Protein AF-X1PZ40-F1 (afdb_monomer_lite)

InterPro domains:
  IPR002898 MotA/TolQ/ExbB proton channel [PF01618] (1-62)
  IPR050790 ExbB/TolQ Biopolymer Transport [PTHR30625] (1-78)

Organism: NCBI:txid412755

Radius of gyration: 30.08 Å; chains: 1; bounding box: 52×21×85 Å

pLDDT: mean 90.94, std 9.52, range [49.44, 98.25]

Structure (mmCIF, N/CA/C/O backbone):
data_AF-X1PZ40-F1
#
_entry.id   AF-X1PZ40-F1
#
loop_
_atom_site.group_PDB
_atom_site.id
_atom_site.type_symbol
_atom_site.label_atom_id
_atom_site.label_alt_id
_atom_site.label_comp_id
_atom_site.label_asym_id
_atom_site.label_entity_id
_atom_site.label_seq_id
_atom_site.pdbx_PDB_ins_code
_atom_site.Cartn_x
_atom_site.Cartn_y
_atom_site.Cartn_z
_atom_site.occupancy
_atom_site.B_iso_or_equiv
_atom_site.auth_seq_id
_atom_site.auth_comp_id
_atom_site.auth_asym_id
_atom_site.auth_atom_id
_atom_site.pdbx_PDB_model_num
ATOM 1 N N . VAL A 1 1 ? 8.863 -5.378 -11.611 1.00 88.12 1 VAL A N 1
ATOM 2 C CA . VAL A 1 1 ? 9.491 -6.651 -12.053 1.00 88.12 1 VAL A CA 1
ATOM 3 C C . VAL A 1 1 ? 9.262 -6.927 -13.535 1.00 88.12 1 VAL A C 1
ATOM 5 O O . VAL A 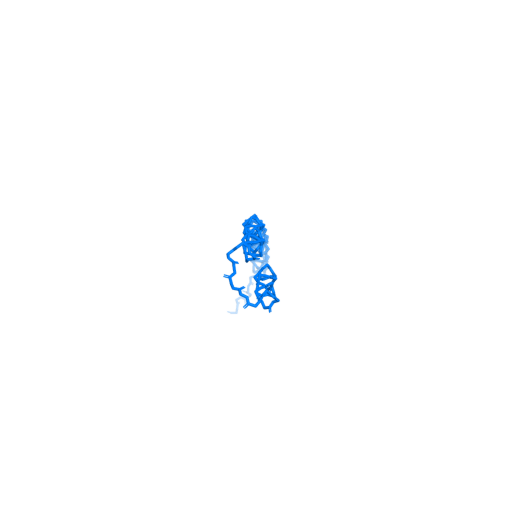1 1 ? 10.247 -7.156 -14.219 1.00 88.12 1 VAL A O 1
ATOM 8 N N . MET A 1 2 ? 8.030 -6.825 -14.058 1.00 90.75 2 MET A N 1
ATOM 9 C CA . MET A 1 2 ? 7.745 -7.062 -15.489 1.00 90.75 2 MET A CA 1
ATOM 10 C C . MET A 1 2 ? 8.688 -6.328 -16.462 1.00 90.75 2 MET A C 1
ATOM 12 O O . MET A 1 2 ? 9.226 -6.962 -17.358 1.00 90.75 2 MET A O 1
ATOM 16 N N . GLY A 1 3 ? 8.988 -5.041 -16.241 1.00 91.12 3 GLY A N 1
ATOM 17 C CA . GLY A 1 3 ? 9.922 -4.295 -17.105 1.00 91.12 3 GLY A CA 1
ATOM 18 C C . GLY A 1 3 ? 11.361 -4.842 -17.134 1.00 91.12 3 GLY A C 1
ATOM 19 O O . GLY A 1 3 ? 12.037 -4.768 -18.155 1.00 91.12 3 GLY A O 1
ATOM 20 N N . MET A 1 4 ? 11.827 -5.463 -16.045 1.00 93.81 4 MET A N 1
ATOM 21 C CA . MET A 1 4 ? 13.136 -6.128 -16.034 1.00 93.81 4 MET A CA 1
ATOM 22 C C . MET A 1 4 ? 13.092 -7.456 -16.791 1.00 93.81 4 MET A C 1
ATOM 24 O O . MET A 1 4 ? 14.047 -7.789 -17.482 1.00 93.81 4 MET A O 1
ATOM 28 N N . ILE A 1 5 ? 11.977 -8.190 -16.713 1.00 93.31 5 ILE A N 1
ATOM 29 C CA . ILE A 1 5 ? 11.785 -9.433 -17.474 1.00 93.31 5 ILE A CA 1
ATOM 30 C C . ILE A 1 5 ? 11.846 -9.136 -18.974 1.00 93.31 5 ILE A C 1
ATOM 32 O O . ILE A 1 5 ? 12.554 -9.821 -19.706 1.00 93.31 5 ILE A O 1
ATOM 36 N N . THR A 1 6 ? 11.171 -8.077 -19.426 1.00 90.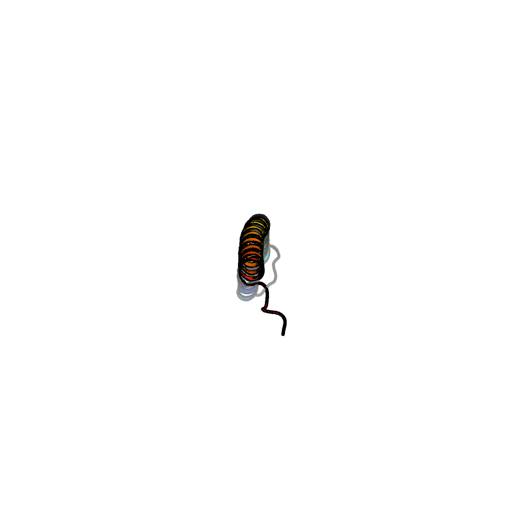81 6 THR A N 1
ATOM 37 C CA . THR A 1 6 ? 11.214 -7.669 -20.836 1.00 90.81 6 THR A CA 1
ATOM 38 C C . THR A 1 6 ? 12.601 -7.182 -21.253 1.00 90.81 6 THR A C 1
ATOM 40 O O . THR A 1 6 ? 13.033 -7.496 -22.356 1.00 90.81 6 THR A O 1
ATOM 43 N N . ALA A 1 7 ? 13.326 -6.472 -20.377 1.00 91.12 7 ALA A N 1
ATOM 44 C CA . ALA A 1 7 ? 14.704 -6.056 -20.651 1.00 91.12 7 ALA A CA 1
ATOM 45 C C . ALA A 1 7 ? 15.630 -7.265 -20.868 1.00 91.12 7 ALA A C 1
ATOM 47 O O . ALA A 1 7 ? 16.342 -7.319 -21.865 1.00 91.12 7 ALA A O 1
ATOM 48 N N . PHE A 1 8 ? 15.589 -8.263 -19.980 1.00 90.69 8 PHE A N 1
ATOM 49 C CA . PHE A 1 8 ? 16.426 -9.461 -20.108 1.00 90.69 8 PHE A CA 1
ATOM 50 C C . PHE A 1 8 ? 16.005 -10.370 -21.269 1.00 90.69 8 PHE A C 1
ATOM 52 O O . PHE A 1 8 ? 16.868 -10.964 -21.911 1.00 90.69 8 PHE A O 1
ATOM 59 N N . ALA A 1 9 ? 14.710 -10.443 -21.589 1.00 90.12 9 ALA A N 1
ATOM 60 C CA . ALA A 1 9 ? 14.240 -11.145 -22.782 1.00 90.12 9 ALA A CA 1
ATOM 61 C C . ALA A 1 9 ? 14.774 -10.497 -24.071 1.00 90.12 9 ALA A C 1
ATOM 63 O O . ALA A 1 9 ? 15.177 -11.206 -24.989 1.00 90.12 9 ALA A O 1
ATOM 64 N N . ALA A 1 10 ? 14.837 -9.162 -24.124 1.00 87.88 10 ALA A N 1
ATOM 65 C CA . ALA A 1 10 ? 15.392 -8.443 -25.268 1.00 87.88 10 ALA A CA 1
ATOM 66 C C . ALA A 1 10 ? 16.901 -8.699 -25.442 1.00 87.88 10 ALA A C 1
ATOM 68 O O . ALA A 1 10 ? 17.346 -8.922 -26.565 1.00 87.88 10 ALA A O 1
ATOM 69 N N . ILE A 1 11 ? 17.665 -8.769 -24.344 1.00 89.38 11 ILE A N 1
ATOM 70 C CA . ILE A 1 11 ? 19.083 -9.180 -24.375 1.00 89.38 11 ILE A CA 1
ATOM 71 C C . ILE A 1 11 ? 19.225 -10.604 -24.925 1.00 89.38 11 ILE A C 1
ATOM 73 O O . ILE A 1 11 ? 20.069 -10.859 -25.779 1.00 89.38 11 ILE A O 1
ATOM 77 N N . ALA A 1 12 ? 18.395 -11.536 -24.449 1.00 89.25 12 ALA A N 1
ATOM 78 C CA . ALA A 1 12 ? 18.459 -12.934 -24.868 1.00 89.25 12 ALA A CA 1
ATOM 79 C C . ALA A 1 12 ? 18.176 -13.120 -26.370 1.00 89.25 12 ALA A C 1
ATOM 81 O O . ALA A 1 12 ? 18.737 -14.022 -26.985 1.00 89.25 12 ALA A O 1
ATOM 82 N N . ILE A 1 13 ? 17.329 -12.267 -26.957 1.00 88.62 13 ILE A N 1
ATOM 83 C CA . ILE A 1 13 ? 17.014 -12.280 -28.393 1.00 88.62 13 ILE A CA 1
ATOM 84 C C . ILE A 1 13 ? 18.120 -11.610 -29.215 1.00 88.62 13 ILE A C 1
ATOM 86 O O . ILE A 1 13 ? 18.475 -12.119 -30.274 1.00 88.62 13 ILE A O 1
ATOM 90 N N . ALA A 1 14 ? 18.656 -10.480 -28.746 1.00 87.12 14 ALA A N 1
ATOM 91 C CA . ALA A 1 14 ? 19.699 -9.742 -29.455 1.00 87.12 14 ALA A CA 1
ATOM 92 C C . ALA A 1 14 ? 21.043 -10.491 -29.480 1.00 87.12 14 ALA A C 1
ATOM 94 O O . ALA A 1 14 ? 21.829 -10.308 -30.401 1.00 87.12 14 ALA A O 1
ATOM 95 N N . GLY A 1 15 ? 21.318 -11.337 -28.479 1.00 83.06 15 GLY A N 1
ATOM 96 C CA . GLY A 1 15 ? 22.585 -12.072 -28.367 1.00 83.06 15 GLY A CA 1
ATOM 97 C C . GLY A 1 15 ? 23.778 -11.202 -27.947 1.00 83.06 15 GLY A C 1
ATOM 98 O O . GLY A 1 15 ? 24.867 -11.723 -27.716 1.00 83.06 15 GLY A O 1
ATOM 99 N N . GLU A 1 16 ? 23.564 -9.897 -27.787 1.00 81.75 16 GLU A N 1
ATOM 100 C CA . GLU A 1 16 ? 24.532 -8.909 -27.328 1.00 81.75 16 GLU A CA 1
ATOM 101 C C . GLU A 1 16 ? 23.881 -7.917 -26.355 1.00 81.75 16 GLU A C 1
ATOM 103 O O . GLU A 1 16 ? 22.665 -7.706 -26.352 1.00 81.75 16 GLU A O 1
ATOM 108 N N . VAL A 1 17 ? 24.695 -7.324 -25.479 1.00 80.56 17 VAL A N 1
ATOM 109 C CA . VAL A 1 17 ? 24.221 -6.362 -24.478 1.00 80.56 17 VAL A CA 1
ATOM 110 C C . VAL A 1 17 ? 24.437 -4.950 -25.007 1.00 80.56 17 VAL A C 1
ATOM 112 O O . VAL A 1 17 ? 25.483 -4.346 -24.779 1.00 80.56 17 VAL A O 1
ATOM 115 N N . GLU A 1 18 ? 23.427 -4.410 -25.686 1.00 86.56 18 GLU A N 1
ATOM 116 C CA . GLU A 1 18 ? 23.399 -2.996 -26.056 1.00 86.56 18 GLU A CA 1
ATOM 117 C C . GLU A 1 18 ? 22.585 -2.182 -25.022 1.00 86.56 18 GLU A C 1
ATOM 119 O O . GLU A 1 18 ? 21.441 -2.538 -24.710 1.00 86.56 18 GLU A O 1
ATOM 124 N N . PRO A 1 19 ? 23.121 -1.069 -24.477 1.00 84.75 19 PRO A N 1
ATOM 125 C CA . PRO A 1 19 ? 22.423 -0.247 -23.481 1.00 84.75 19 PRO A CA 1
ATOM 126 C C . PRO A 1 19 ? 21.057 0.291 -23.935 1.00 84.75 19 PRO A C 1
ATOM 128 O O . PRO A 1 19 ? 20.152 0.473 -23.119 1.00 84.75 19 PRO A O 1
ATOM 131 N N . THR A 1 20 ? 20.890 0.542 -25.231 1.00 86.75 20 THR A N 1
ATOM 132 C CA . THR A 1 20 ? 19.645 1.041 -25.840 1.00 86.75 20 THR A CA 1
ATOM 133 C C . THR A 1 20 ? 18.517 0.007 -25.767 1.00 86.75 20 THR A C 1
ATOM 135 O O . THR A 1 20 ? 17.377 0.369 -25.467 1.00 86.75 20 THR A O 1
ATOM 138 N N . ILE A 1 21 ? 18.836 -1.278 -25.947 1.00 83.94 21 ILE A N 1
ATOM 139 C CA . ILE A 1 21 ? 17.881 -2.396 -25.934 1.00 83.94 21 ILE A CA 1
ATOM 140 C C . ILE A 1 21 ? 17.286 -2.595 -24.529 1.00 83.94 21 ILE A C 1
ATOM 142 O O . ILE A 1 21 ? 16.095 -2.874 -24.378 1.00 83.94 21 ILE A O 1
ATOM 146 N N . VAL A 1 22 ? 18.083 -2.391 -23.476 1.00 90.56 22 VAL A N 1
ATOM 147 C CA . VAL A 1 22 ? 17.654 -2.601 -22.078 1.00 90.56 22 VAL A CA 1
ATOM 148 C C . VAL A 1 22 ? 16.992 -1.377 -21.440 1.00 90.56 22 VAL A C 1
ATOM 150 O O . VAL A 1 22 ? 16.200 -1.521 -20.503 1.00 90.56 22 VAL A O 1
ATOM 153 N N . ALA A 1 23 ? 17.280 -0.173 -21.944 1.00 91.94 23 ALA A N 1
ATOM 154 C CA . ALA A 1 23 ? 16.843 1.089 -21.344 1.00 91.94 23 ALA A CA 1
ATOM 155 C C . ALA A 1 23 ? 15.314 1.200 -21.215 1.00 91.94 23 ALA A C 1
ATOM 157 O O . ALA A 1 23 ? 14.804 1.679 -20.198 1.00 91.94 23 ALA A O 1
ATOM 158 N N . SER A 1 24 ? 14.570 0.709 -22.211 1.00 88.94 24 SER A N 1
ATOM 159 C CA . SER A 1 24 ? 13.101 0.765 -22.223 1.00 88.94 24 SER A CA 1
ATOM 160 C C . SER A 1 24 ? 12.465 -0.078 -21.106 1.00 88.94 24 SER A C 1
ATOM 162 O O . SER A 1 24 ? 11.571 0.381 -20.383 1.00 88.94 24 SER A O 1
ATOM 164 N N . GLY A 1 25 ? 12.969 -1.298 -20.894 1.00 89.81 25 GLY A N 1
ATOM 165 C CA . GLY A 1 25 ? 12.460 -2.188 -19.849 1.00 89.81 25 GLY A CA 1
ATO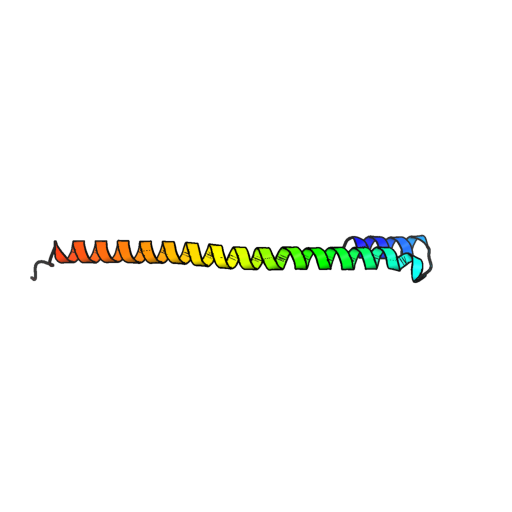M 166 C C . GLY A 1 25 ? 12.791 -1.690 -18.438 1.00 89.81 25 GLY A C 1
ATOM 167 O O . GLY A 1 25 ? 11.927 -1.704 -17.554 1.00 89.81 25 GLY A O 1
ATOM 168 N N . ILE A 1 26 ? 13.998 -1.149 -18.243 1.00 93.00 26 ILE A N 1
ATOM 169 C CA . ILE A 1 26 ? 14.408 -0.541 -16.967 1.00 93.00 26 ILE A CA 1
ATOM 170 C C . ILE A 1 26 ? 13.553 0.696 -16.658 1.00 93.00 26 ILE A C 1
ATOM 172 O O . ILE A 1 26 ? 13.033 0.822 -15.548 1.00 93.00 26 ILE A O 1
ATOM 176 N N . SER A 1 27 ? 13.341 1.579 -17.638 1.00 93.81 27 SER A N 1
ATOM 177 C CA . SER A 1 27 ? 12.482 2.764 -17.488 1.00 93.81 27 SER A CA 1
ATOM 178 C C . SER A 1 27 ? 11.066 2.384 -17.046 1.00 93.81 27 SER A C 1
ATOM 180 O O . SER A 1 27 ? 10.541 2.910 -16.060 1.00 93.81 27 SER A O 1
ATOM 182 N N . THR A 1 28 ? 10.480 1.379 -17.701 1.00 93.50 28 THR A N 1
ATOM 183 C CA . THR A 1 28 ? 9.156 0.856 -17.340 1.00 93.50 28 THR A CA 1
ATOM 184 C C . THR A 1 28 ? 9.130 0.319 -15.905 1.00 93.50 28 THR A C 1
ATOM 186 O O . THR A 1 28 ? 8.182 0.577 -15.152 1.00 93.50 28 THR A O 1
ATOM 189 N N . ALA A 1 29 ? 10.179 -0.400 -15.490 1.00 95.19 29 ALA A N 1
ATOM 190 C CA . ALA A 1 29 ? 10.298 -0.913 -14.129 1.00 95.19 29 ALA A CA 1
ATOM 191 C C . ALA A 1 29 ? 10.334 0.220 -13.088 1.00 95.19 29 ALA A C 1
ATOM 193 O O . ALA A 1 29 ? 9.609 0.146 -12.094 1.00 95.19 29 ALA A O 1
ATOM 194 N N . LEU A 1 30 ? 11.106 1.282 -13.336 1.00 96.19 30 LEU A N 1
ATOM 195 C CA . LEU A 1 30 ? 11.216 2.442 -12.445 1.00 96.19 30 LEU A CA 1
ATOM 196 C C . LEU A 1 30 ? 9.907 3.235 -12.346 1.00 96.19 30 LEU A C 1
ATOM 198 O O . LEU A 1 30 ? 9.483 3.586 -11.243 1.00 96.19 30 LEU A O 1
ATOM 202 N N . ILE A 1 31 ? 9.228 3.477 -13.470 1.00 95.00 31 ILE A N 1
ATOM 203 C CA . ILE A 1 31 ? 7.941 4.190 -13.488 1.00 95.00 31 ILE A CA 1
ATOM 204 C C . ILE A 1 31 ? 6.886 3.419 -12.689 1.00 95.00 31 ILE A C 1
ATOM 206 O O . ILE A 1 31 ? 6.157 4.015 -11.895 1.00 95.00 31 ILE A O 1
ATOM 210 N N . THR A 1 32 ? 6.833 2.096 -12.845 1.00 94.75 32 THR A N 1
ATOM 211 C CA . THR A 1 32 ? 5.887 1.248 -12.105 1.00 94.75 32 THR A CA 1
ATOM 212 C C . THR A 1 32 ? 6.154 1.296 -10.596 1.00 94.75 32 THR A C 1
ATOM 214 O O . THR A 1 32 ? 5.214 1.418 -9.812 1.00 94.75 32 THR A O 1
ATOM 217 N N . THR A 1 33 ? 7.425 1.285 -10.173 1.00 96.12 33 THR A N 1
ATOM 218 C CA . THR A 1 33 ? 7.802 1.452 -8.756 1.00 96.12 33 THR A CA 1
ATOM 219 C C . THR A 1 33 ? 7.397 2.825 -8.221 1.00 96.12 33 THR A C 1
ATOM 221 O O . THR A 1 33 ? 6.843 2.913 -7.124 1.00 96.12 33 THR A O 1
ATOM 224 N N . LYS A 1 34 ? 7.606 3.895 -9.004 1.00 96.31 34 LYS A N 1
ATOM 225 C CA . LYS A 1 34 ? 7.180 5.256 -8.638 1.00 96.31 34 LYS A CA 1
ATOM 226 C C . LYS A 1 34 ? 5.678 5.306 -8.363 1.00 96.31 34 LYS A C 1
ATOM 228 O O . LYS A 1 34 ? 5.262 5.829 -7.334 1.00 96.31 34 LYS A O 1
ATOM 233 N N . TRP A 1 35 ? 4.869 4.748 -9.261 1.00 96.25 35 TRP A N 1
ATOM 234 C CA . TRP A 1 35 ? 3.417 4.702 -9.083 1.00 96.25 35 TRP A CA 1
ATOM 235 C C . TRP A 1 35 ? 3.003 3.886 -7.859 1.00 96.25 35 TRP A C 1
ATOM 237 O O . TRP A 1 35 ? 2.137 4.332 -7.110 1.00 96.25 35 TRP A O 1
ATOM 247 N N . GLY A 1 36 ? 3.661 2.751 -7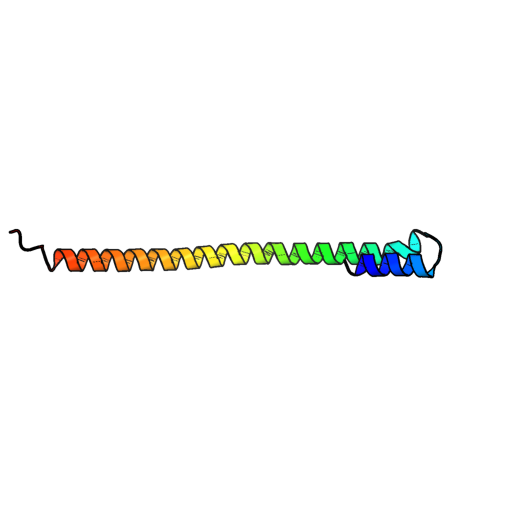.604 1.00 96.38 36 GLY A N 1
ATOM 248 C CA . GLY A 1 36 ? 3.430 1.957 -6.396 1.00 96.38 36 GLY A CA 1
ATOM 249 C C . GLY A 1 36 ? 3.627 2.770 -5.114 1.00 96.38 36 GLY A C 1
ATOM 250 O O . GLY A 1 36 ? 2.760 2.757 -4.245 1.00 96.38 36 GLY A O 1
ATOM 251 N N . LEU A 1 37 ? 4.710 3.546 -5.023 1.00 96.62 37 LEU A N 1
ATOM 252 C CA . LEU A 1 37 ? 4.979 4.410 -3.866 1.00 96.62 37 LEU A CA 1
ATOM 253 C C . LEU A 1 37 ? 3.976 5.568 -3.738 1.00 96.62 37 LEU A C 1
ATOM 255 O O . LEU A 1 37 ? 3.532 5.882 -2.629 1.00 96.62 37 LEU A O 1
ATOM 259 N N . ILE A 1 38 ? 3.585 6.169 -4.867 1.00 97.56 38 ILE A N 1
ATOM 260 C CA . ILE A 1 38 ? 2.584 7.247 -4.909 1.00 97.56 38 ILE A CA 1
ATOM 261 C C . ILE A 1 38 ? 1.227 6.762 -4.401 1.00 97.56 38 ILE A C 1
ATOM 263 O O . ILE A 1 38 ? 0.538 7.529 -3.743 1.00 97.56 38 ILE A O 1
ATOM 267 N N . ILE A 1 39 ? 0.842 5.517 -4.684 1.00 97.81 39 ILE A N 1
ATOM 268 C CA . ILE A 1 39 ? -0.434 4.945 -4.228 1.00 97.81 39 ILE A CA 1
ATOM 269 C C . ILE A 1 39 ? -0.325 4.424 -2.787 1.00 97.81 39 ILE A C 1
ATOM 271 O O . ILE A 1 39 ? -1.255 4.594 -1.999 1.00 97.81 39 ILE A O 1
ATOM 275 N N . ALA A 1 40 ? 0.810 3.830 -2.411 1.00 97.50 40 ALA A N 1
ATOM 276 C CA . ALA A 1 40 ? 1.014 3.267 -1.076 1.00 97.50 40 ALA A CA 1
ATOM 277 C C . ALA A 1 40 ? 0.960 4.333 0.029 1.00 97.50 40 ALA A C 1
ATOM 279 O O . ALA A 1 40 ? 0.342 4.112 1.068 1.00 97.50 40 ALA A O 1
ATOM 280 N N . THR A 1 41 ? 1.565 5.500 -0.204 1.00 96.06 41 THR A N 1
ATOM 281 C CA . THR A 1 41 ? 1.624 6.592 0.783 1.00 96.06 41 THR A CA 1
ATOM 282 C C . THR A 1 41 ? 0.238 7.094 1.227 1.00 96.06 41 THR A C 1
ATOM 284 O O . THR A 1 41 ? -0.047 7.053 2.425 1.00 96.06 41 THR A O 1
ATOM 287 N N . PRO A 1 42 ? -0.665 7.538 0.329 1.00 96.88 42 PRO A N 1
ATOM 288 C CA . PRO A 1 42 ? -1.995 7.994 0.722 1.00 96.88 42 PRO A CA 1
ATOM 289 C C . PRO A 1 42 ? -2.837 6.863 1.315 1.00 96.88 42 PRO A C 1
ATOM 291 O O . PRO A 1 42 ? -3.580 7.104 2.263 1.00 96.88 42 PRO A O 1
ATOM 294 N N . LEU A 1 43 ? -2.697 5.628 0.821 1.00 97.94 43 LEU A N 1
ATOM 295 C CA . LEU A 1 43 ? -3.419 4.486 1.378 1.00 97.94 43 LEU A CA 1
ATOM 296 C C . LEU A 1 43 ? -3.006 4.204 2.829 1.00 97.94 43 LEU A C 1
ATOM 298 O O . LEU A 1 43 ? -3.867 3.952 3.669 1.00 97.94 43 LEU A O 1
ATOM 302 N N . ALA A 1 44 ? -1.712 4.307 3.142 1.00 97.62 44 ALA A N 1
ATOM 303 C CA . ALA A 1 44 ? -1.212 4.167 4.507 1.00 97.62 44 ALA A CA 1
ATOM 304 C C . ALA A 1 44 ? -1.762 5.263 5.435 1.00 97.62 44 ALA A C 1
ATOM 306 O O . ALA A 1 44 ? -2.171 4.968 6.557 1.00 97.62 44 ALA A O 1
ATOM 307 N N . ILE A 1 45 ? -1.839 6.512 4.960 1.00 97.69 45 ILE A N 1
ATOM 308 C CA . ILE A 1 45 ? -2.436 7.619 5.726 1.00 97.69 45 ILE A CA 1
ATOM 309 C C . ILE A 1 45 ? -3.912 7.333 6.011 1.00 97.69 45 ILE A C 1
ATOM 311 O O . ILE A 1 45 ? -4.349 7.431 7.156 1.00 97.69 45 ILE A O 1
ATOM 315 N N . ILE A 1 46 ? -4.674 6.936 4.989 1.00 98.19 46 ILE A N 1
ATOM 316 C CA . ILE A 1 46 ? -6.091 6.586 5.135 1.00 98.19 46 ILE A CA 1
ATOM 317 C C . ILE A 1 46 ? -6.253 5.449 6.148 1.00 98.19 46 ILE A C 1
ATOM 319 O O . ILE A 1 46 ? -7.083 5.557 7.046 1.00 98.19 46 ILE A O 1
ATOM 323 N N . HIS A 1 47 ? -5.435 4.400 6.059 1.00 98.25 47 HIS A N 1
ATOM 324 C CA . HIS A 1 47 ? -5.474 3.285 7.002 1.00 98.25 47 HIS A CA 1
ATOM 325 C C . HIS A 1 47 ? -5.318 3.761 8.452 1.00 98.25 47 HIS A C 1
ATOM 327 O O . HIS A 1 47 ? -6.143 3.422 9.293 1.00 9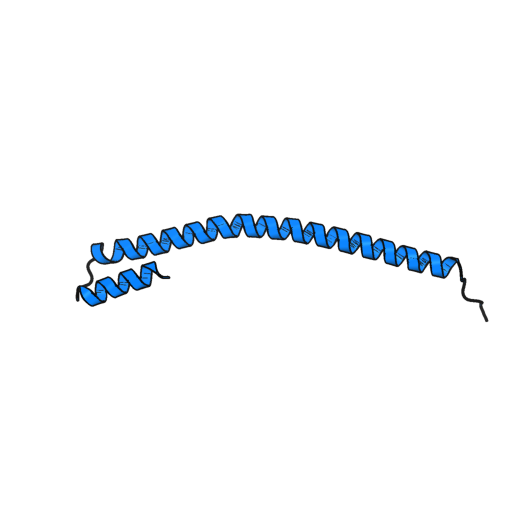8.25 47 HIS A O 1
ATOM 333 N N . ILE A 1 48 ? -4.322 4.606 8.737 1.00 97.56 48 ILE A N 1
ATOM 334 C CA . ILE A 1 48 ? -4.087 5.134 10.090 1.00 97.56 48 ILE A CA 1
ATOM 335 C C . ILE A 1 48 ? -5.299 5.931 10.602 1.00 97.56 48 ILE A C 1
ATOM 337 O O . ILE A 1 48 ? -5.691 5.773 11.758 1.00 97.56 48 ILE A O 1
ATOM 341 N N . LEU A 1 49 ? -5.925 6.751 9.751 1.00 98.00 49 LEU A N 1
ATOM 342 C CA . LEU A 1 49 ? -7.110 7.532 10.128 1.00 98.00 49 LEU A CA 1
ATOM 343 C C . LEU A 1 49 ? -8.308 6.638 10.470 1.00 98.00 49 LEU A C 1
ATOM 345 O O . LEU A 1 49 ? -8.991 6.874 11.468 1.00 98.00 49 LEU A O 1
ATOM 349 N N . PHE A 1 50 ? -8.563 5.609 9.662 1.00 97.88 50 PHE A N 1
ATOM 350 C CA . PHE A 1 50 ? -9.659 4.673 9.911 1.00 97.88 50 PHE A CA 1
ATOM 351 C C . PHE A 1 50 ? -9.398 3.804 11.142 1.00 97.88 50 PHE A C 1
ATOM 353 O O . PHE A 1 50 ? -10.306 3.649 11.955 1.00 97.88 50 PHE A O 1
ATOM 360 N N . SER A 1 51 ? -8.175 3.300 11.329 1.00 97.94 51 SER A N 1
ATOM 361 C CA . SER A 1 51 ? -7.805 2.550 12.535 1.00 97.94 51 SER A CA 1
ATOM 362 C C . SER A 1 51 ? -8.017 3.388 13.793 1.00 97.94 51 SER A C 1
ATOM 364 O O . SER A 1 51 ? -8.731 2.958 14.690 1.00 97.94 51 SER A O 1
ATOM 366 N N . SER A 1 52 ? -7.533 4.635 13.809 1.00 97.38 52 SER A N 1
ATOM 367 C CA . SER A 1 52 ? -7.743 5.540 14.946 1.00 97.38 52 SER A CA 1
ATOM 368 C C . SER A 1 52 ? -9.227 5.784 15.241 1.00 97.38 52 SER A C 1
ATOM 370 O O . SER A 1 52 ? -9.624 5.885 16.403 1.00 97.38 52 SER A O 1
ATOM 372 N N . LYS A 1 53 ? -10.071 5.856 14.205 1.00 97.50 53 LYS A N 1
ATOM 373 C CA . LYS A 1 53 ? -11.519 6.008 14.376 1.00 97.50 53 LYS A CA 1
ATOM 374 C C . LYS A 1 53 ? -12.153 4.763 15.004 1.00 97.50 53 LYS A C 1
ATOM 376 O O . LYS A 1 53 ? -12.991 4.900 15.893 1.00 97.50 53 LYS A O 1
ATOM 381 N N . VAL A 1 54 ? -11.753 3.575 14.552 1.00 97.75 54 VAL A N 1
ATOM 382 C CA . VAL A 1 54 ? -12.217 2.285 15.088 1.00 97.75 54 VAL A CA 1
ATOM 383 C C . VAL A 1 54 ? -11.786 2.106 16.543 1.00 97.75 54 VAL A C 1
ATOM 385 O O . VAL A 1 54 ? -12.604 1.703 17.370 1.00 97.75 54 VAL A O 1
ATOM 388 N N . ASP A 1 55 ? -10.553 2.474 16.879 1.00 97.69 55 ASP A N 1
ATOM 389 C CA . ASP A 1 55 ? -10.057 2.440 18.258 1.00 97.69 55 ASP A CA 1
ATOM 390 C C . ASP A 1 55 ? -10.872 3.377 19.158 1.00 97.69 55 ASP A C 1
ATOM 392 O O . ASP A 1 55 ? -11.246 3.009 20.270 1.00 97.69 55 ASP A O 1
ATOM 396 N N . GLY A 1 56 ? -11.228 4.563 18.649 1.00 97.19 56 GLY A N 1
ATOM 397 C CA . GLY A 1 56 ? -12.124 5.492 19.338 1.00 97.19 56 GLY A CA 1
ATOM 398 C C . GLY A 1 56 ? -13.482 4.865 19.659 1.00 97.19 56 GLY A C 1
ATOM 399 O O . GLY A 1 56 ? -13.903 4.884 20.811 1.00 97.19 56 GLY A O 1
ATOM 400 N N . TYR A 1 57 ? -14.131 4.243 18.671 1.00 97.44 57 TYR A N 1
ATOM 401 C CA . TYR A 1 57 ? -15.401 3.545 18.896 1.00 97.44 57 TYR A CA 1
ATOM 402 C C . TYR A 1 57 ? -15.275 2.384 19.883 1.00 97.44 57 TYR A C 1
ATOM 404 O O . TYR A 1 57 ? -16.168 2.174 20.700 1.00 97.44 57 TYR A O 1
ATOM 412 N N . THR A 1 58 ? -14.166 1.650 19.832 1.00 97.50 58 THR A N 1
ATOM 413 C CA . THR A 1 58 ? -13.907 0.535 20.749 1.00 97.50 58 THR A CA 1
ATOM 414 C C . THR A 1 58 ? -13.774 1.036 22.185 1.00 97.50 58 THR A C 1
ATOM 416 O O . THR A 1 58 ? -14.406 0.492 23.085 1.00 97.50 58 THR A O 1
ATOM 419 N N . ARG A 1 59 ? -13.037 2.131 22.394 1.00 97.50 59 ARG A N 1
ATOM 420 C CA . ARG A 1 59 ? -12.887 2.767 23.707 1.00 97.50 59 ARG A CA 1
ATOM 421 C C . ARG A 1 59 ? -14.226 3.249 24.269 1.00 97.50 59 ARG A C 1
ATOM 423 O O . ARG A 1 59 ? -14.507 3.033 25.442 1.00 97.50 59 ARG A O 1
ATOM 430 N N . ASP A 1 60 ? -15.064 3.859 23.434 1.00 97.31 60 ASP A N 1
ATOM 431 C CA . ASP A 1 60 ? -16.388 4.324 23.861 1.00 97.31 60 ASP A CA 1
ATOM 432 C C . ASP A 1 60 ? -17.296 3.136 24.256 1.00 97.31 60 ASP A C 1
ATOM 434 O O . ASP A 1 60 ? -18.067 3.221 25.214 1.00 97.31 60 ASP A O 1
ATOM 438 N N . MET A 1 61 ? -17.177 1.994 23.565 1.00 96.88 61 MET A N 1
ATOM 439 C CA . MET A 1 61 ? -17.864 0.753 23.947 1.00 96.88 61 MET A CA 1
ATOM 440 C C . MET A 1 61 ? -17.352 0.179 25.274 1.00 96.88 61 MET A C 1
ATOM 442 O O . MET A 1 61 ? -18.158 -0.274 26.088 1.00 96.88 61 MET A O 1
ATOM 446 N N . GLU A 1 62 ? -16.038 0.189 25.505 1.00 97.00 62 GLU A N 1
ATOM 447 C CA . GLU A 1 62 ? -15.432 -0.255 26.768 1.00 97.00 62 GLU A CA 1
ATOM 448 C C . GLU A 1 62 ? -15.885 0.609 27.952 1.00 97.00 62 GLU A C 1
ATOM 450 O O . GLU A 1 62 ? -16.206 0.080 29.021 1.00 97.00 62 GLU A O 1
ATOM 455 N N . GLU A 1 63 ? -15.975 1.926 27.757 1.00 97.12 63 GLU A N 1
ATOM 456 C CA . GLU A 1 63 ? -16.468 2.869 28.763 1.00 97.12 63 GLU A CA 1
ATOM 457 C C . GLU A 1 63 ? -17.951 2.617 29.083 1.00 97.12 63 GLU A C 1
ATOM 459 O O . GLU A 1 63 ? -18.322 2.499 30.253 1.00 97.12 63 GLU A O 1
ATOM 464 N N . ALA A 1 64 ? -18.791 2.420 28.061 1.00 96.00 64 ALA A N 1
ATOM 465 C CA . ALA A 1 64 ? -20.204 2.086 28.247 1.00 96.00 64 ALA A CA 1
ATOM 466 C C . ALA A 1 64 ? -20.407 0.742 28.974 1.00 96.00 64 ALA A C 1
ATOM 468 O O . ALA A 1 64 ? -21.263 0.633 29.856 1.00 96.00 64 ALA A O 1
ATOM 469 N N . ALA A 1 65 ? -19.616 -0.280 28.634 1.00 95.69 65 ALA A N 1
ATOM 470 C CA . ALA A 1 65 ? -19.668 -1.582 29.295 1.00 95.69 65 ALA A CA 1
ATOM 471 C C . ALA A 1 65 ? -19.217 -1.501 30.762 1.00 95.69 65 ALA A C 1
ATOM 473 O O . ALA A 1 65 ? -19.852 -2.099 31.631 1.00 95.69 65 ALA A O 1
ATOM 474 N N . SER A 1 66 ? -18.163 -0.733 31.046 1.00 94.69 66 SER A N 1
ATOM 475 C CA . SER A 1 66 ? -17.675 -0.507 32.413 1.00 94.69 66 SER A CA 1
ATOM 476 C C . SER A 1 66 ? -18.719 0.224 33.258 1.00 94.69 66 SER A C 1
ATOM 478 O O . SER A 1 66 ? -19.063 -0.242 34.342 1.00 94.69 66 SER A O 1
ATOM 480 N N . GLY A 1 67 ? -19.319 1.290 32.720 1.00 94.56 67 GLY A N 1
ATOM 481 C CA . GLY A 1 67 ? -20.397 2.015 33.397 1.00 94.56 67 GLY A CA 1
ATOM 482 C C . GLY A 1 67 ? -21.629 1.145 33.672 1.00 94.56 67 GLY A C 1
ATOM 483 O O . GLY A 1 67 ? -22.256 1.269 34.724 1.00 94.56 67 GLY A O 1
ATOM 484 N N . LEU A 1 68 ? -21.956 0.213 32.771 1.00 93.81 68 LEU A N 1
ATOM 485 C CA . LEU A 1 68 ? -23.024 -0.761 33.005 1.00 93.81 68 LEU A CA 1
ATOM 486 C C . LEU A 1 68 ? -22.692 -1.706 34.170 1.00 93.81 68 LEU A C 1
ATOM 488 O O . LEU A 1 68 ? -23.568 -1.996 34.985 1.00 93.81 68 LEU A O 1
ATOM 492 N N . ILE A 1 69 ? -21.449 -2.185 34.262 1.00 93.94 69 ILE A N 1
ATOM 493 C CA . ILE A 1 69 ? -21.001 -3.042 35.369 1.00 93.94 69 ILE A CA 1
ATOM 494 C C . ILE A 1 69 ? -21.087 -2.286 36.697 1.00 93.94 69 ILE A C 1
ATOM 496 O O . ILE A 1 69 ? -21.643 -2.823 37.657 1.00 93.94 69 ILE A O 1
ATOM 500 N N . ASP A 1 70 ? -20.598 -1.049 36.747 1.00 93.25 70 ASP A N 1
ATOM 501 C CA . ASP A 1 70 ? -20.641 -0.220 37.954 1.00 93.25 70 ASP A CA 1
ATOM 502 C C . ASP A 1 70 ? -22.084 0.024 38.412 1.00 93.25 70 ASP A C 1
ATOM 504 O O . ASP A 1 70 ? -22.411 -0.199 39.581 1.00 93.25 70 ASP A O 1
ATOM 508 N N . TYR A 1 71 ? -22.980 0.361 37.477 1.00 92.81 71 TYR A N 1
ATOM 509 C CA . TYR A 1 71 ? -24.408 0.513 37.759 1.00 92.81 71 TYR A CA 1
ATOM 510 C C . TYR A 1 71 ? -25.023 -0.767 38.348 1.00 92.81 71 TYR A C 1
ATOM 512 O O . TYR A 1 71 ? -25.765 -0.714 39.330 1.00 92.81 71 TYR A O 1
ATOM 520 N N . LEU A 1 72 ? -24.700 -1.937 37.788 1.00 90.75 72 LEU A N 1
ATOM 521 C CA . LEU A 1 72 ? -25.200 -3.220 38.293 1.00 90.75 72 LEU A CA 1
ATOM 522 C C . LEU A 1 72 ? -24.668 -3.547 39.697 1.00 90.75 72 LEU A C 1
ATOM 524 O O . LEU A 1 72 ? -25.411 -4.097 40.515 1.00 90.75 72 LEU A O 1
ATOM 528 N N . ILE A 1 73 ? -23.409 -3.208 39.993 1.00 90.75 73 ILE A N 1
ATOM 529 C CA . ILE A 1 73 ? -22.801 -3.401 41.319 1.00 90.75 73 ILE A CA 1
ATOM 530 C C . ILE A 1 73 ? -23.458 -2.484 42.356 1.00 90.75 73 ILE A C 1
ATOM 532 O O . ILE A 1 73 ? -23.732 -2.931 43.473 1.00 90.75 73 ILE A O 1
ATOM 536 N N . GLU A 1 74 ? -23.735 -1.229 41.999 1.00 88.56 74 GLU A N 1
ATOM 537 C CA . GLU A 1 74 ? -24.382 -0.265 42.892 1.00 88.56 74 GLU A CA 1
ATOM 538 C C . GLU A 1 74 ? -25.840 -0.645 43.200 1.00 88.56 74 GLU A C 1
ATOM 540 O O . GLU A 1 74 ? -26.279 -0.518 44.344 1.00 88.56 74 GLU A O 1
ATOM 545 N N . GLN A 1 75 ? -26.579 -1.187 42.223 1.00 80.38 75 GLN A N 1
ATOM 546 C CA . GLN A 1 75 ? -27.966 -1.643 42.414 1.00 80.38 75 GLN A CA 1
ATOM 547 C C . GLN A 1 75 ? -28.085 -2.952 43.217 1.00 80.38 75 GLN A C 1
ATOM 549 O O . GLN A 1 75 ? -29.106 -3.186 43.867 1.00 80.38 75 GLN A O 1
ATOM 554 N N . TYR A 1 76 ? -27.051 -3.798 43.226 1.00 72.25 76 TYR A N 1
ATOM 555 C CA . TYR A 1 76 ? -27.000 -5.029 44.024 1.00 72.25 76 TYR A CA 1
ATOM 556 C C . TYR A 1 76 ? -25.792 -5.025 44.971 1.00 72.25 76 TYR A C 1
ATOM 558 O O . TYR A 1 76 ? -24.872 -5.837 44.800 1.00 72.25 76 TYR A O 1
ATOM 566 N N . PRO A 1 77 ? -25.784 -4.168 46.014 1.00 64.31 77 PRO A N 1
ATOM 567 C CA . PRO A 1 77 ? -24.704 -4.164 46.984 1.00 64.31 77 PRO A CA 1
ATOM 568 C C . PRO A 1 77 ? -24.651 -5.552 47.617 1.00 64.31 77 PRO A C 1
ATOM 570 O O . PRO A 1 77 ? -25.625 -6.010 48.223 1.00 64.31 77 PRO A O 1
ATOM 573 N N . LYS A 1 78 ? -23.527 -6.256 47.417 1.00 64.69 78 LYS A N 1
ATOM 574 C CA . LYS A 1 78 ? -23.312 -7.613 47.935 1.00 64.69 78 LYS A CA 1
ATOM 575 C C . LYS A 1 78 ? -23.803 -7.664 49.376 1.00 64.69 78 LYS A C 1
ATOM 577 O O . LYS A 1 78 ? -23.260 -6.977 50.241 1.00 64.69 78 LYS A O 1
ATOM 582 N N . ARG A 1 79 ? -24.834 -8.477 49.622 1.00 63.59 79 ARG A N 1
ATOM 583 C CA . ARG A 1 79 ? -25.382 -8.722 50.956 1.00 63.59 79 ARG A CA 1
ATOM 584 C C . ARG A 1 79 ? -24.230 -9.256 51.813 1.00 63.59 79 ARG A C 1
ATOM 586 O O . ARG A 1 79 ? -23.842 -10.413 51.654 1.00 63.59 79 ARG A O 1
ATOM 593 N N . LYS A 1 80 ? -23.620 -8.381 52.626 1.00 57.81 80 LYS A N 1
ATOM 594 C CA . LYS A 1 80 ? -22.546 -8.739 53.561 1.00 57.81 80 LYS A CA 1
ATOM 595 C C . LYS A 1 80 ? -23.080 -9.874 54.440 1.00 57.81 80 LYS A C 1
ATOM 597 O O . LYS A 1 80 ? -24.100 -9.691 55.103 1.00 57.81 80 LYS A O 1
ATOM 602 N N . LYS A 1 81 ? -22.444 -11.044 54.356 1.00 49.44 81 LYS A N 1
ATOM 603 C CA . LYS A 1 81 ? -22.522 -12.064 55.404 1.00 49.44 81 LYS A CA 1
ATOM 604 C C . LYS A 1 81 ? -21.610 -11.650 56.545 1.00 49.44 81 LYS A C 1
ATOM 606 O O . LYS A 1 81 ? -20.544 -11.072 56.233 1.00 49.44 81 LYS A O 1
#

Secondary structure (DSSP, 8-state):
-HHHHHHHHHHHHHSS--HHHHHHHHHHHHHHHHHHHHHHHHHHH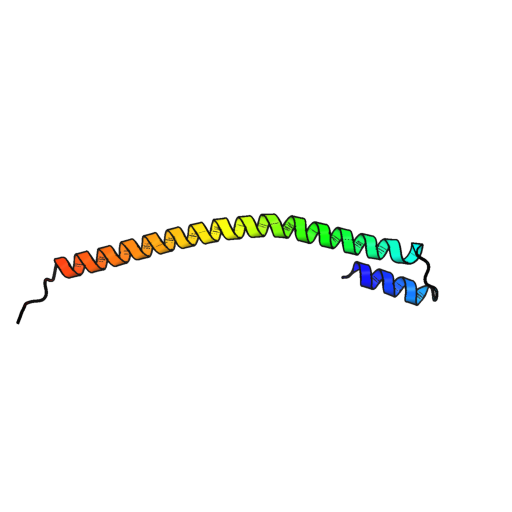HHHHHHHHHHHHHHHHHHHHHHHHHHHHHHS-----

Foldseek 3Di:
DQLQVQLVVQCVVVVHDDPVSNVRSVVVVVVVVVVVVVVVVVVVVVVVVVVVVVVVVVVVVVVVVVVVVVVVCVVCVPPDD

Sequence (81 aa):
VMGMITAFAAIAIAGEVEPTIVASGISTALITTKWGLIIATPLAIIHILFSSKVDGYTRDMEEAASGLIDYLIEQYPKRKK